Protein AF-A0A843CEX0-F1 (afdb_monomer_lite)

Sequence (60 aa):
MIHLITKEDIEHVARLMRIDIDNPDEYFERIQKVLNYFDILDKADIESEEISVQEVTISE

pLDDT: mean 79.57, std 10.42, range [51.12, 94.06]

Structure (mmCIF, N/CA/C/O backbone):
data_AF-A0A843CEX0-F1
#
_entry.id   AF-A0A843CEX0-F1
#
loop_
_atom_site.group_PDB
_atom_site.id
_atom_site.type_symbol
_atom_site.label_atom_id
_atom_site.label_alt_id
_atom_site.label_comp_id
_atom_site.label_asym_id
_atom_site.label_entity_id
_atom_site.label_seq_id
_atom_site.pdbx_PDB_ins_code
_atom_site.Cartn_x
_atom_site.Cartn_y
_atom_site.Cartn_z
_atom_site.occupancy
_atom_site.B_iso_or_equiv
_atom_site.auth_seq_id
_atom_site.auth_comp_id
_atom_site.auth_asym_id
_atom_site.auth_atom_id
_atom_site.pdbx_PDB_model_num
ATOM 1 N N . MET A 1 1 ? -4.636 -0.220 11.889 1.00 51.12 1 MET A N 1
ATOM 2 C CA . MET A 1 1 ? -3.230 -0.594 12.198 1.00 51.12 1 MET A CA 1
ATOM 3 C C . MET A 1 1 ? -2.454 -0.072 11.018 1.00 51.12 1 MET A C 1
ATOM 5 O O . MET A 1 1 ? -2.830 -0.465 9.933 1.00 51.12 1 MET A O 1
ATOM 9 N N . ILE A 1 2 ? -1.452 0.805 11.182 1.00 57.28 2 ILE A N 1
ATOM 10 C CA . ILE A 1 2 ? -0.829 1.434 10.002 1.00 57.28 2 ILE A CA 1
ATOM 11 C C . ILE A 1 2 ? -0.251 0.342 9.102 1.00 57.28 2 ILE A C 1
ATOM 13 O O . ILE A 1 2 ? 0.732 -0.306 9.467 1.00 57.28 2 ILE A O 1
ATOM 17 N N . HIS A 1 3 ? -0.878 0.136 7.947 1.00 65.31 3 HIS A N 1
ATOM 18 C CA . HIS A 1 3 ? -0.398 -0.809 6.954 1.00 65.31 3 HIS A CA 1
ATOM 19 C C . HIS A 1 3 ? 0.763 -0.156 6.206 1.00 65.31 3 HIS A C 1
ATOM 21 O O . HIS A 1 3 ? 0.572 0.644 5.289 1.00 65.31 3 HIS A O 1
ATOM 27 N N . LEU A 1 4 ? 1.985 -0.452 6.652 1.00 75.00 4 LEU A N 1
ATOM 28 C CA . LEU A 1 4 ? 3.186 -0.115 5.901 1.00 75.00 4 LEU A CA 1
ATOM 29 C C . LEU A 1 4 ? 3.257 -1.048 4.691 1.00 75.00 4 LEU A C 1
ATOM 31 O O . LEU A 1 4 ? 3.457 -2.248 4.853 1.00 75.00 4 LEU A O 1
ATOM 35 N N . ILE A 1 5 ? 3.065 -0.481 3.507 1.00 80.25 5 ILE A N 1
ATOM 36 C CA . ILE A 1 5 ? 3.145 -1.197 2.234 1.00 80.25 5 ILE A CA 1
ATOM 37 C C . ILE A 1 5 ? 4.607 -1.229 1.796 1.00 80.25 5 ILE A C 1
ATOM 39 O O . ILE A 1 5 ? 5.322 -0.236 1.964 1.00 80.25 5 ILE A O 1
ATOM 43 N N . THR A 1 6 ? 5.058 -2.332 1.200 1.00 87.94 6 THR A N 1
ATOM 44 C CA . THR A 1 6 ? 6.338 -2.372 0.478 1.00 87.94 6 THR A CA 1
ATOM 45 C C . THR A 1 6 ? 6.127 -2.379 -1.035 1.00 87.94 6 THR A C 1
ATOM 47 O O . THR A 1 6 ? 5.019 -2.561 -1.542 1.00 87.94 6 THR A O 1
ATOM 50 N N . LYS A 1 7 ? 7.205 -2.169 -1.799 1.00 85.38 7 LYS A N 1
ATOM 51 C CA . LYS A 1 7 ? 7.145 -2.309 -3.261 1.00 85.38 7 LYS A CA 1
ATOM 52 C C . LYS A 1 7 ? 6.796 -3.745 -3.665 1.00 85.38 7 LYS A C 1
ATOM 54 O O . LYS A 1 7 ? 6.028 -3.931 -4.606 1.00 85.38 7 LYS A O 1
ATOM 59 N N . GLU A 1 8 ? 7.297 -4.743 -2.929 1.00 88.19 8 GLU A N 1
ATOM 60 C CA . GLU A 1 8 ? 6.995 -6.149 -3.211 1.00 88.19 8 GLU A CA 1
ATOM 61 C C . GLU A 1 8 ? 5.500 -6.461 -3.068 1.00 88.19 8 GLU A C 1
ATOM 63 O O . GLU A 1 8 ? 4.971 -7.242 -3.862 1.00 88.19 8 GLU A O 1
ATOM 68 N N . ASP A 1 9 ? 4.808 -5.830 -2.113 1.00 88.06 9 ASP A N 1
ATOM 69 C CA . ASP A 1 9 ? 3.361 -5.996 -1.933 1.00 88.06 9 ASP A CA 1
ATOM 70 C C . ASP A 1 9 ? 2.583 -5.494 -3.156 1.00 88.06 9 ASP A C 1
ATOM 72 O O . ASP A 1 9 ? 1.686 -6.176 -3.659 1.00 88.06 9 ASP A O 1
ATOM 76 N N . ILE A 1 10 ? 2.959 -4.322 -3.680 1.00 87.56 10 ILE A N 1
ATOM 77 C CA . ILE A 1 10 ? 2.327 -3.730 -4.867 1.00 87.56 10 ILE A CA 1
ATOM 78 C C . ILE A 1 10 ? 2.553 -4.620 -6.085 1.00 87.56 10 ILE A C 1
ATOM 80 O O . ILE A 1 10 ? 1.603 -4.939 -6.800 1.00 87.56 10 ILE A O 1
ATOM 84 N N . GLU A 1 11 ? 3.788 -5.067 -6.305 1.00 89.25 11 GLU A N 1
ATOM 85 C CA . GLU A 1 11 ? 4.107 -5.973 -7.408 1.00 89.25 11 GLU A CA 1
ATOM 86 C C . GLU A 1 11 ? 3.371 -7.312 -7.281 1.00 89.25 11 GLU A C 1
ATOM 88 O O . GLU A 1 11 ? 2.928 -7.884 -8.279 1.00 89.25 11 GLU A O 1
ATOM 93 N N . HIS A 1 12 ? 3.227 -7.835 -6.062 1.00 91.12 12 HIS A N 1
ATOM 94 C CA . HIS A 1 12 ? 2.518 -9.085 -5.827 1.00 91.12 12 HIS A CA 1
ATOM 95 C C . HIS A 1 12 ? 1.033 -8.968 -6.177 1.00 91.12 12 HIS A C 1
ATOM 97 O O . HIS A 1 12 ? 0.523 -9.799 -6.932 1.00 91.12 12 HIS A O 1
ATOM 103 N N . VAL A 1 13 ? 0.359 -7.918 -5.702 1.00 89.62 13 VAL A 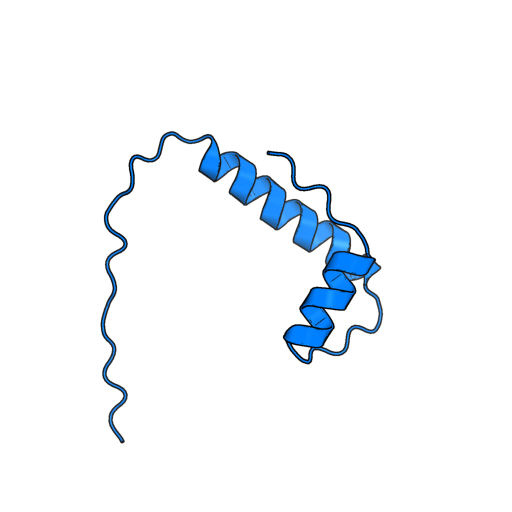N 1
ATOM 104 C CA . VAL A 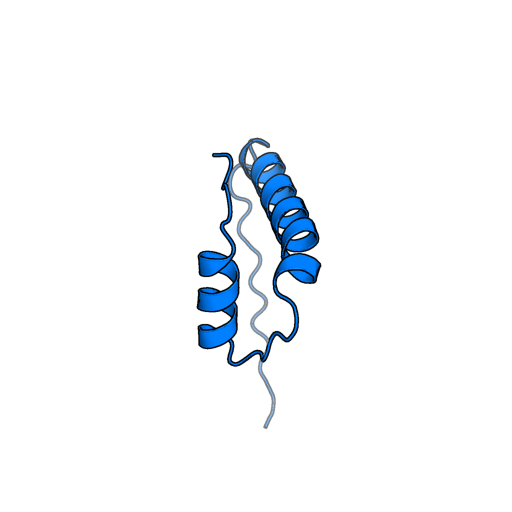1 13 ? -1.053 -7.663 -6.019 1.00 89.62 13 VAL A CA 1
ATOM 105 C C . VAL A 1 13 ? -1.241 -7.394 -7.512 1.00 89.62 13 VAL A C 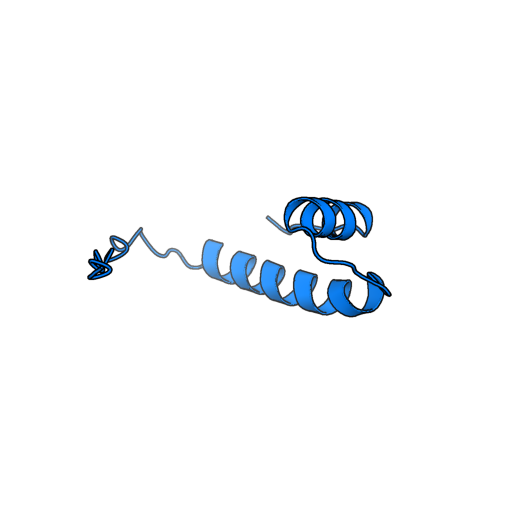1
ATOM 107 O O . VAL A 1 13 ? -2.163 -7.937 -8.118 1.00 89.62 13 VAL A O 1
ATOM 110 N N . ALA A 1 14 ? -0.342 -6.634 -8.137 1.00 89.56 14 ALA A N 1
ATOM 111 C CA . ALA A 1 14 ? -0.383 -6.371 -9.572 1.00 89.56 14 ALA A CA 1
ATOM 112 C C . ALA A 1 14 ? -0.331 -7.659 -10.402 1.00 89.56 14 ALA A C 1
ATOM 114 O O . ALA A 1 14 ? -1.152 -7.852 -11.299 1.00 89.56 14 ALA A O 1
ATOM 115 N N . ARG A 1 15 ? 0.560 -8.594 -10.037 1.00 91.25 15 ARG A N 1
ATOM 116 C CA . ARG A 1 15 ? 0.633 -9.921 -10.668 1.00 91.25 15 ARG A CA 1
ATOM 117 C C . ARG A 1 15 ? -0.662 -10.714 -10.505 1.00 91.25 15 ARG A C 1
ATOM 119 O O . ARG A 1 15 ? -1.105 -11.340 -11.465 1.00 91.25 15 ARG A O 1
ATOM 126 N N . LEU A 1 16 ? -1.280 -10.687 -9.322 1.00 94.06 16 LEU A N 1
ATOM 127 C CA . LEU A 1 16 ? -2.563 -11.364 -9.082 1.00 94.06 16 LEU A CA 1
ATOM 128 C C . LEU A 1 16 ? -3.685 -10.776 -9.945 1.00 94.06 16 LEU A C 1
ATOM 130 O O . LEU A 1 16 ? -4.495 -11.516 -10.501 1.00 94.06 16 LEU A O 1
ATOM 134 N N . MET A 1 17 ? -3.681 -9.454 -10.105 1.00 91.38 17 MET A N 1
ATOM 135 C CA . MET A 1 17 ? -4.643 -8.711 -10.917 1.00 91.38 17 MET A CA 1
ATOM 136 C C . MET A 1 17 ? -4.332 -8.751 -12.420 1.00 91.38 17 MET A C 1
ATOM 138 O O . MET A 1 17 ? -5.132 -8.255 -13.211 1.00 91.38 17 MET A O 1
ATOM 142 N N . ARG A 1 18 ? -3.199 -9.349 -12.820 1.00 92.38 18 ARG A N 1
ATOM 143 C CA . ARG A 1 18 ? -2.680 -9.350 -14.200 1.00 92.38 18 ARG A CA 1
ATOM 144 C C . ARG A 1 18 ? -2.539 -7.936 -14.774 1.00 92.38 18 ARG A C 1
ATOM 146 O O . ARG A 1 18 ? -2.848 -7.700 -15.939 1.00 92.38 18 ARG A O 1
ATOM 153 N N . ILE A 1 19 ? -2.108 -7.002 -13.933 1.00 88.00 19 ILE A N 1
ATOM 154 C CA . ILE A 1 19 ? -1.797 -5.629 -14.322 1.00 88.00 19 ILE A CA 1
ATOM 155 C C . ILE A 1 19 ? -0.290 -5.551 -14.542 1.00 88.00 19 ILE A C 1
ATOM 157 O O . ILE A 1 19 ? 0.484 -5.829 -13.624 1.00 88.00 19 ILE A O 1
ATOM 161 N N . ASP A 1 20 ? 0.113 -5.148 -15.742 1.00 86.69 20 ASP A N 1
ATOM 162 C CA . ASP A 1 20 ? 1.502 -4.802 -16.022 1.00 86.69 20 ASP A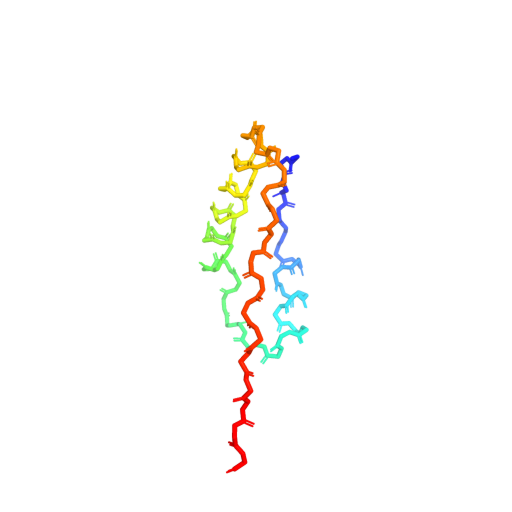 CA 1
ATOM 163 C C . ASP A 1 20 ? 1.792 -3.412 -15.441 1.00 86.69 20 ASP A C 1
ATOM 165 O O . ASP A 1 20 ? 1.094 -2.439 -15.733 1.00 86.69 20 ASP A O 1
ATOM 169 N N . ILE A 1 21 ? 2.797 -3.330 -14.569 1.00 82.12 21 ILE A N 1
ATOM 170 C CA . ILE A 1 21 ? 3.207 -2.090 -13.909 1.00 82.12 21 ILE A CA 1
ATOM 171 C C . ILE A 1 21 ? 4.629 -1.755 -14.347 1.00 82.12 21 ILE A C 1
ATOM 173 O O . ILE A 1 21 ? 5.578 -2.423 -13.945 1.00 82.12 21 ILE A O 1
ATOM 177 N N . ASP A 1 22 ? 4.768 -0.683 -15.127 1.00 82.50 22 ASP A N 1
ATOM 178 C CA . ASP A 1 22 ? 6.068 -0.215 -15.623 1.00 82.50 22 ASP A CA 1
ATOM 179 C C . ASP A 1 22 ? 6.895 0.502 -14.541 1.00 82.50 22 ASP A C 1
ATOM 181 O O . ASP A 1 22 ? 8.123 0.433 -14.538 1.00 82.50 22 ASP A O 1
ATOM 185 N N . ASN A 1 23 ? 6.230 1.196 -13.608 1.00 81.50 23 ASN A N 1
ATOM 186 C CA . ASN A 1 23 ? 6.877 1.920 -12.513 1.00 81.50 23 ASN A CA 1
ATOM 187 C C . ASN A 1 23 ? 6.085 1.797 -11.196 1.00 81.50 23 ASN A C 1
ATOM 189 O O . ASN A 1 23 ? 5.195 2.610 -10.937 1.00 81.50 23 ASN A O 1
ATOM 193 N N . PRO A 1 24 ? 6.407 0.814 -10.337 1.00 77.56 24 PRO A N 1
ATOM 194 C CA . PRO A 1 24 ? 5.724 0.609 -9.056 1.00 77.56 24 PRO A CA 1
ATOM 195 C C . PRO A 1 24 ? 5.761 1.826 -8.119 1.00 77.56 24 PRO A C 1
ATOM 197 O O . PRO A 1 24 ? 4.830 2.027 -7.336 1.00 77.56 24 PRO A O 1
ATOM 200 N N . ASP A 1 25 ? 6.790 2.673 -8.230 1.00 80.38 25 ASP A N 1
ATOM 201 C CA . ASP A 1 25 ? 6.980 3.837 -7.356 1.00 80.38 25 ASP A CA 1
ATOM 202 C C . ASP A 1 25 ? 5.927 4.921 -7.590 1.00 80.38 25 ASP A C 1
ATOM 204 O O . ASP A 1 25 ? 5.522 5.606 -6.652 1.00 80.38 25 ASP A O 1
ATOM 208 N N . GLU A 1 26 ? 5.424 5.035 -8.822 1.00 82.06 26 GLU A N 1
ATOM 209 C CA . GLU A 1 26 ? 4.353 5.974 -9.164 1.00 82.06 26 GLU A CA 1
ATOM 210 C C . GLU A 1 26 ? 3.038 5.626 -8.447 1.00 82.06 26 GLU A C 1
ATOM 212 O O . GLU A 1 26 ? 2.272 6.505 -8.038 1.00 82.06 26 GLU A O 1
ATOM 217 N N . TYR A 1 27 ? 2.784 4.332 -8.253 1.00 80.38 27 TYR A N 1
ATOM 218 C CA . TYR A 1 27 ? 1.559 3.836 -7.632 1.00 80.38 27 TYR A CA 1
ATOM 219 C C . TYR A 1 27 ? 1.664 3.767 -6.108 1.00 80.38 27 TYR A C 1
ATOM 221 O O . TYR A 1 27 ? 0.642 3.879 -5.425 1.00 80.38 27 TYR A O 1
ATOM 229 N N . PHE A 1 28 ? 2.882 3.654 -5.572 1.00 84.75 28 PHE A N 1
ATOM 230 C CA . PHE A 1 28 ? 3.141 3.499 -4.143 1.00 84.75 28 PHE A CA 1
ATOM 231 C C . PHE A 1 28 ? 2.516 4.610 -3.298 1.00 84.75 28 PHE A C 1
ATOM 233 O O . PHE A 1 28 ? 1.717 4.336 -2.402 1.00 84.75 28 PHE A O 1
ATOM 240 N N . GLU A 1 29 ? 2.806 5.876 -3.609 1.00 84.88 29 GLU A N 1
ATOM 241 C CA . GLU A 1 29 ? 2.289 6.997 -2.814 1.00 84.88 29 GLU A CA 1
ATOM 242 C C . GLU A 1 29 ? 0.759 7.085 -2.838 1.00 84.88 29 GLU A C 1
ATOM 244 O O . GLU A 1 29 ? 0.134 7.465 -1.843 1.00 84.88 29 GLU A O 1
ATOM 249 N N . ARG A 1 30 ? 0.138 6.751 -3.975 1.00 86.81 30 ARG A N 1
ATOM 250 C CA . ARG A 1 30 ? -1.323 6.753 -4.114 1.00 86.81 30 ARG A CA 1
ATOM 251 C C . ARG A 1 30 ? -1.949 5.631 -3.298 1.00 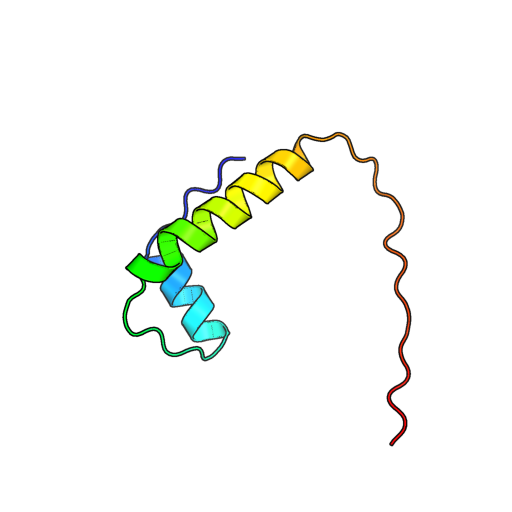86.81 30 ARG A C 1
ATOM 253 O O . ARG A 1 30 ? -2.888 5.894 -2.550 1.00 86.81 30 ARG A O 1
ATOM 260 N N . ILE A 1 31 ? -1.413 4.419 -3.404 1.00 87.50 31 ILE A N 1
ATOM 261 C CA . ILE A 1 31 ? -1.905 3.248 -2.671 1.00 87.50 31 ILE A CA 1
ATOM 262 C C . ILE A 1 31 ? -1.756 3.466 -1.162 1.00 87.50 31 ILE A C 1
ATOM 264 O O . ILE A 1 31 ? -2.716 3.266 -0.418 1.00 87.50 31 ILE A O 1
ATOM 268 N N . GLN A 1 32 ? -0.611 3.986 -0.712 1.00 87.25 32 GLN A N 1
ATOM 269 C CA . GLN A 1 32 ? -0.387 4.294 0.701 1.00 87.25 32 GLN A CA 1
ATOM 270 C C . GLN A 1 32 ? -1.399 5.326 1.229 1.00 87.25 32 GLN A C 1
ATOM 272 O O . GLN A 1 32 ? -1.915 5.171 2.333 1.00 87.25 32 GLN A O 1
ATOM 277 N N . LYS A 1 33 ? -1.737 6.361 0.444 1.00 88.38 33 LYS A N 1
ATOM 278 C CA . LYS A 1 33 ? -2.769 7.347 0.822 1.00 88.38 33 LYS A CA 1
ATOM 279 C C . LYS A 1 33 ? -4.159 6.724 0.947 1.00 88.38 33 LYS A C 1
ATOM 281 O O . LYS A 1 33 ? -4.871 7.054 1.891 1.00 88.38 33 LYS A O 1
ATOM 286 N N . VAL A 1 34 ? -4.537 5.839 0.023 1.00 88.75 34 VAL A N 1
ATOM 287 C CA . VAL A 1 34 ? -5.832 5.137 0.058 1.00 88.75 34 VAL A CA 1
ATOM 288 C C . VAL A 1 34 ? -5.942 4.260 1.306 1.00 88.75 34 VAL A C 1
ATOM 290 O O . VAL A 1 34 ? -6.950 4.304 2.002 1.00 88.75 34 VAL A O 1
ATOM 293 N N . LEU A 1 35 ? -4.893 3.515 1.642 1.00 87.81 35 LEU A N 1
ATOM 294 C CA . LEU A 1 35 ? -4.898 2.644 2.819 1.00 87.81 35 LEU A CA 1
ATOM 295 C C . LEU A 1 35 ? -4.892 3.429 4.129 1.00 87.81 35 LEU A C 1
ATOM 297 O O . LEU A 1 35 ? -5.649 3.104 5.038 1.00 87.81 35 LEU A O 1
ATOM 301 N N . ASN A 1 36 ? -4.133 4.525 4.193 1.00 87.56 36 ASN A N 1
ATOM 302 C CA . ASN A 1 36 ? -4.177 5.434 5.338 1.00 87.56 36 ASN A CA 1
ATOM 303 C C . ASN A 1 36 ? -5.580 6.024 5.552 1.00 87.56 36 ASN A C 1
ATOM 305 O O . ASN A 1 36 ? -5.941 6.348 6.680 1.00 87.56 36 ASN A O 1
ATOM 309 N N . TYR A 1 37 ? -6.362 6.194 4.482 1.00 88.00 37 TYR A N 1
ATOM 310 C CA . TYR A 1 37 ? -7.749 6.629 4.591 1.00 88.00 37 TYR A CA 1
ATOM 311 C C . TYR A 1 37 ? -8.643 5.532 5.185 1.00 88.00 37 TYR A C 1
ATOM 313 O O . TYR A 1 37 ? -9.408 5.824 6.102 1.00 88.00 37 TYR A O 1
ATOM 321 N N . PHE A 1 38 ? -8.500 4.274 4.757 1.00 85.38 38 PHE A N 1
ATOM 322 C CA . PHE A 1 38 ? -9.200 3.146 5.388 1.00 85.38 38 PHE A CA 1
ATOM 323 C C . PHE A 1 38 ? -8.845 2.992 6.875 1.00 85.38 38 PHE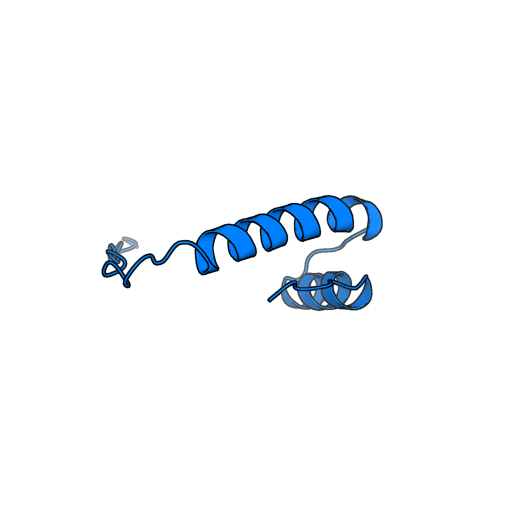 A C 1
ATOM 325 O O . PHE A 1 38 ? -9.736 2.799 7.689 1.00 85.38 38 PHE A O 1
ATOM 332 N N . ASP A 1 39 ? -7.590 3.233 7.262 1.00 84.75 39 ASP A N 1
ATOM 333 C CA . ASP A 1 39 ? -7.166 3.284 8.672 1.00 84.75 39 ASP A CA 1
ATOM 334 C C . ASP A 1 39 ? -7.893 4.362 9.506 1.00 84.75 39 ASP A C 1
ATOM 336 O O . ASP A 1 39 ? -7.978 4.254 10.733 1.00 84.75 39 ASP A O 1
ATOM 340 N N . ILE A 1 40 ? -8.354 5.451 8.876 1.00 86.06 40 ILE A N 1
ATOM 341 C CA . ILE A 1 40 ? -9.181 6.477 9.532 1.00 86.06 40 ILE A CA 1
ATOM 342 C C . ILE A 1 40 ? -10.612 5.962 9.680 1.00 86.06 40 ILE A C 1
ATOM 344 O O . ILE A 1 40 ? -11.209 6.159 10.737 1.00 86.06 40 ILE A O 1
ATOM 348 N N . LEU A 1 41 ? -11.140 5.301 8.647 1.00 83.00 41 LEU A N 1
ATOM 349 C CA . LEU A 1 41 ? -12.476 4.709 8.673 1.00 83.00 41 LEU A CA 1
ATOM 350 C C . LEU A 1 41 ? -12.586 3.606 9.730 1.00 83.00 41 LEU A C 1
ATOM 352 O O . LEU A 1 41 ? -13.536 3.632 10.495 1.00 83.00 41 LEU A O 1
ATOM 356 N N . ASP A 1 42 ? -11.588 2.730 9.861 1.00 79.06 42 ASP A N 1
ATOM 357 C CA . ASP A 1 42 ? -11.560 1.667 10.880 1.00 79.06 42 ASP A CA 1
ATOM 358 C C . ASP A 1 42 ? -11.566 2.206 12.321 1.00 79.06 42 ASP A C 1
ATOM 360 O O . ASP A 1 42 ? -11.949 1.512 13.260 1.00 79.06 42 ASP A O 1
ATOM 364 N N . LYS A 1 43 ? -11.077 3.436 12.523 1.00 82.00 43 LYS A N 1
ATOM 365 C CA . LYS A 1 43 ? -11.082 4.112 13.831 1.00 82.00 43 LYS A CA 1
ATOM 366 C C . LYS A 1 43 ? -12.372 4.867 14.097 1.00 82.00 43 LYS A C 1
ATOM 368 O O . LYS A 1 43 ? -12.641 5.197 15.252 1.00 82.00 43 LYS A O 1
ATOM 373 N N . ALA A 1 44 ? -13.109 5.221 13.048 1.00 79.88 44 ALA A N 1
ATOM 374 C CA . ALA A 1 44 ? -14.465 5.683 13.225 1.00 79.88 44 ALA A CA 1
ATOM 375 C C . ALA A 1 44 ? -15.257 4.459 13.694 1.00 79.88 44 ALA A C 1
ATOM 377 O O . ALA A 1 44 ? -15.287 3.443 13.010 1.00 79.88 44 ALA A O 1
ATOM 378 N N . ASP A 1 45 ? -15.820 4.533 14.896 1.00 65.25 45 ASP A N 1
ATOM 379 C CA . ASP A 1 45 ? -16.627 3.478 15.514 1.00 65.25 45 ASP A CA 1
ATOM 380 C C . ASP A 1 45 ? -17.966 3.349 14.767 1.00 65.25 45 ASP A C 1
ATOM 382 O O . ASP A 1 45 ? -19.025 3.757 15.239 1.00 65.25 45 ASP A O 1
ATOM 386 N N . ILE A 1 46 ? -17.889 2.902 13.514 1.00 64.69 46 ILE A N 1
ATOM 387 C CA . ILE A 1 46 ? -19.029 2.632 12.655 1.00 64.69 46 ILE A CA 1
ATOM 388 C C . ILE A 1 46 ? -19.455 1.216 13.024 1.00 64.69 46 ILE A C 1
ATOM 390 O O . ILE A 1 46 ? -18.956 0.236 12.469 1.00 64.69 46 ILE A O 1
ATOM 394 N N . GLU A 1 47 ? -20.337 1.101 14.018 1.00 62.56 47 GLU A N 1
ATOM 395 C CA . GLU A 1 47 ? -21.072 -0.138 14.254 1.00 62.56 47 GLU A CA 1
ATOM 396 C C . GLU A 1 47 ? -21.692 -0.569 12.924 1.00 62.56 47 GLU A C 1
ATOM 398 O O . GLU A 1 47 ? -22.480 0.170 12.343 1.00 62.56 47 GLU A O 1
ATOM 403 N N . SER A 1 48 ? -21.248 -1.728 12.431 1.00 62.44 48 SER A N 1
ATOM 404 C CA . SER A 1 48 ? -21.618 -2.373 11.169 1.00 62.44 48 SER A CA 1
ATOM 405 C C . SER A 1 48 ? -23.061 -2.078 10.736 1.00 62.44 48 SER A C 1
ATOM 407 O O . SER A 1 48 ? -23.979 -2.826 11.073 1.00 62.44 48 SER A O 1
ATOM 409 N N . GLU A 1 49 ? -23.278 -1.008 9.969 1.00 60.19 49 GLU A N 1
ATOM 410 C CA . GLU A 1 49 ? -24.508 -0.890 9.196 1.00 60.19 49 GLU A CA 1
ATOM 411 C C . GLU A 1 49 ? -24.507 -2.060 8.207 1.00 60.19 49 GLU A C 1
ATOM 413 O O . GLU A 1 49 ? -23.497 -2.323 7.545 1.00 60.19 49 GLU A O 1
ATOM 418 N N . GLU A 1 50 ? -25.609 -2.814 8.147 1.00 65.69 50 GLU A N 1
ATOM 419 C CA . GLU A 1 50 ? -25.760 -3.884 7.164 1.00 65.69 50 GLU A CA 1
ATOM 420 C C . GLU A 1 50 ? -25.473 -3.313 5.771 1.00 65.69 50 GLU A C 1
ATOM 422 O O . GLU A 1 50 ? -26.174 -2.420 5.289 1.00 65.69 50 GLU A O 1
ATOM 427 N N . ILE A 1 51 ? -24.424 -3.820 5.118 1.00 69.31 51 ILE A N 1
ATOM 428 C CA . ILE A 1 51 ? -24.117 -3.445 3.741 1.00 69.31 51 ILE A CA 1
ATOM 429 C C . ILE A 1 51 ? -25.313 -3.887 2.898 1.00 69.31 51 ILE A C 1
ATOM 431 O O . ILE A 1 51 ? -25.552 -5.082 2.726 1.00 69.31 51 ILE A O 1
ATOM 435 N N . SER A 1 52 ? -26.078 -2.922 2.387 1.00 67.38 52 SER A N 1
ATOM 436 C CA . SER A 1 52 ? -27.221 -3.190 1.517 1.00 67.38 52 SER A CA 1
ATOM 437 C C . SER A 1 52 ? -26.717 -3.775 0.197 1.00 67.38 52 SER A C 1
ATOM 439 O O . SER A 1 52 ? -26.269 -3.055 -0.697 1.00 67.38 52 SER A O 1
ATOM 441 N N . VAL A 1 53 ? -26.735 -5.103 0.086 1.00 75.56 53 VAL A N 1
ATOM 442 C CA . VAL A 1 53 ? -26.382 -5.803 -1.149 1.00 75.56 53 VAL A CA 1
ATOM 443 C C . VAL A 1 53 ? -27.573 -5.705 -2.097 1.00 75.56 53 VAL A C 1
ATOM 445 O O . VAL A 1 53 ? -28.617 -6.310 -1.861 1.00 75.56 53 VAL A O 1
ATOM 448 N N . GLN A 1 54 ? -27.433 -4.940 -3.179 1.00 75.06 54 GLN A N 1
ATOM 449 C CA . GLN A 1 54 ? -28.376 -5.008 -4.293 1.00 75.06 54 GLN A CA 1
ATOM 450 C C . GLN A 1 54 ? -27.989 -6.175 -5.200 1.00 75.06 54 GLN A C 1
ATOM 452 O O . GLN A 1 54 ? -26.961 -6.136 -5.876 1.00 75.06 54 GLN A O 1
ATOM 457 N N . GLU A 1 55 ? -28.822 -7.212 -5.225 1.00 73.06 55 GLU A N 1
ATOM 458 C CA . GLU A 1 55 ? -28.737 -8.248 -6.249 1.00 73.06 55 GLU A CA 1
ATOM 459 C C . GLU A 1 55 ? -29.121 -7.641 -7.601 1.00 73.06 55 GLU A C 1
ATOM 461 O O . GLU A 1 55 ? -30.269 -7.256 -7.827 1.00 73.06 55 GLU A O 1
ATOM 466 N N . VAL A 1 56 ? -28.152 -7.535 -8.510 1.00 77.38 56 VAL A N 1
ATOM 467 C CA . VAL A 1 56 ? -28.405 -7.100 -9.885 1.00 77.38 56 VAL A CA 1
ATOM 468 C C . VAL A 1 56 ? -28.456 -8.343 -10.762 1.00 77.38 56 VAL A C 1
ATOM 470 O O . VAL A 1 56 ? -27.445 -9.014 -10.968 1.00 77.38 56 VAL A O 1
ATOM 473 N N . THR A 1 57 ? -29.639 -8.676 -11.273 1.00 70.81 57 THR A N 1
ATOM 474 C CA . THR A 1 57 ? -29.790 -9.768 -12.238 1.00 70.81 57 THR A CA 1
ATOM 475 C C . THR A 1 57 ? -29.276 -9.293 -13.594 1.00 70.81 57 THR A C 1
ATOM 477 O O . THR A 1 57 ? -29.858 -8.396 -14.205 1.00 70.81 57 THR A O 1
ATOM 480 N N . ILE A 1 58 ? -28.179 -9.875 -14.076 1.00 72.31 58 ILE A N 1
ATOM 481 C CA . ILE A 1 58 ? -27.719 -9.643 -15.448 1.00 72.31 58 ILE A CA 1
ATOM 482 C C . ILE A 1 58 ? -28.677 -10.419 -16.356 1.00 72.31 58 ILE A C 1
ATOM 484 O O . ILE A 1 58 ? -28.742 -11.644 -16.282 1.00 72.31 58 ILE A O 1
ATOM 488 N N . SER A 1 59 ? -29.486 -9.705 -17.137 1.00 69.12 59 SER A N 1
ATOM 489 C CA . SER A 1 59 ? -30.341 -10.321 -18.159 1.00 69.12 59 SER A CA 1
ATOM 490 C C . SER A 1 59 ? -29.456 -10.764 -19.330 1.00 69.12 59 SER A C 1
ATOM 492 O O . SER A 1 59 ? -28.605 -9.976 -19.743 1.00 69.12 59 SER A O 1
ATOM 494 N N . GLU A 1 60 ? -29.633 -12.005 -19.801 1.00 55.56 60 GLU A N 1
ATOM 495 C CA . GLU A 1 60 ? -28.895 -12.614 -20.930 1.00 55.56 60 GLU A CA 1
ATOM 496 C C . GLU A 1 60 ? -29.005 -11.831 -22.247 1.00 55.56 60 GLU A C 1
ATOM 498 O O . GLU A 1 60 ? -30.097 -11.284 -22.537 1.00 55.56 60 GLU A O 1
#

Foldseek 3Di:
DQDDDDLVNQVVVCVVVVHDDPDSVVCNVVVSVVVVVVVVVVPPPPPDDPPPDDDDDDDD

Radius of gyration: 16.32 Å; chains: 1; bounding box: 38×20×36 Å

Secondary structure (DSSP, 8-state):
------HHHHHHHHHHHT---S-HHHHHHHHHHHHHHHHHHTTS----------------